Protein AF-A0A7S2ARF3-F1 (afdb_monomer)

Solvent-accessible surface area (backbone atoms only — not comparable to full-atom values): 9566 Å² total; per-residue (Å²): 133,92,70,77,62,69,81,72,39,94,38,48,45,61,52,98,84,65,83,49,78,48,47,46,40,65,57,80,68,73,54,64,61,61,50,49,52,31,39,74,70,68,76,41,86,89,80,94,73,52,81,69,50,78,55,91,39,29,43,32,30,67,84,72,51,69,48,68,81,47,87,76,85,85,85,86,80,84,87,75,92,58,70,67,57,37,60,75,63,68,49,83,48,70,47,84,53,12,48,65,57,37,82,89,41,70,49,90,72,82,74,87,36,37,51,67,88,65,74,86,65,100,60,65,65,65,62,51,47,56,50,51,53,52,51,50,49,39,67,79,40,57,71,57,62,80,75,112

Sequence (148 aa):
CGMGDPWKYWSVHSNSERTNVNIIQNSRFGIGDVTFLMVAWGLLEYCEATVKRCSRHTLHLSTGRKLQNVTVVLKALGLLGDYSVDRLHNMKEMVGPFCGGDWRRLIMIDATGMNAANFTTFSTGIGTTDFVITYKFLHDYPREMYKL

Secondary structure (DSSP, 8-state):
-----GGGSTTEEE-TTSS-EEEEESSS-THHHHHHHHHHTTSS------EEEEETTEEEETTS-EEES-------PPPPP-HHHHHHTT---EETTEETT-TTSB-----S-EEGGG---S-SHHHHHHHHHHHHHHHH-TTGGGG-

Organism: NCBI:txid327968

Radius of gyration: 21.54 Å; Cα contacts (8 Å, |Δi|>4): 125; chains: 1; bounding box: 43×46×61 Å

Structure (mmCIF, N/CA/C/O backbone):
data_AF-A0A7S2ARF3-F1
#
_entry.id   AF-A0A7S2ARF3-F1
#
loop_
_atom_site.group_PDB
_atom_site.id
_atom_site.type_symbol
_atom_site.label_atom_id
_atom_site.label_alt_id
_atom_site.label_comp_id
_atom_site.label_asym_id
_atom_site.label_entity_id
_atom_site.label_seq_id
_atom_site.pdbx_PDB_ins_code
_atom_site.Cartn_x
_atom_site.Cartn_y
_atom_site.Cartn_z
_atom_site.occupancy
_atom_site.B_iso_or_equiv
_atom_site.auth_seq_id
_atom_site.auth_comp_id
_atom_site.auth_asym_id
_atom_site.auth_atom_id
_atom_site.pdbx_PDB_model_num
ATOM 1 N N . CYS A 1 1 ? -9.106 12.024 19.543 1.00 55.56 1 CYS A N 1
ATOM 2 C CA . CYS A 1 1 ? -8.929 10.719 18.866 1.00 55.56 1 CYS A CA 1
ATOM 3 C C . CYS A 1 1 ? -7.485 10.175 18.901 1.00 55.56 1 CYS A C 1
ATOM 5 O O . CYS A 1 1 ? -7.180 9.296 18.113 1.00 55.56 1 CYS A O 1
ATOM 7 N N . GLY A 1 2 ? -6.580 10.626 19.786 1.00 63.31 2 GLY A N 1
ATOM 8 C CA . GLY A 1 2 ? -5.211 10.068 19.862 1.00 63.31 2 GLY A CA 1
ATOM 9 C C . GLY A 1 2 ? -4.305 10.329 18.644 1.00 63.31 2 GLY A C 1
ATOM 10 O O . GLY A 1 2 ? -3.119 10.046 18.711 1.00 63.31 2 GLY A O 1
ATOM 11 N N . MET A 1 3 ? -4.828 10.927 17.570 1.00 67.12 3 MET A N 1
ATOM 12 C CA . MET A 1 3 ? -4.105 11.234 16.328 1.00 67.12 3 M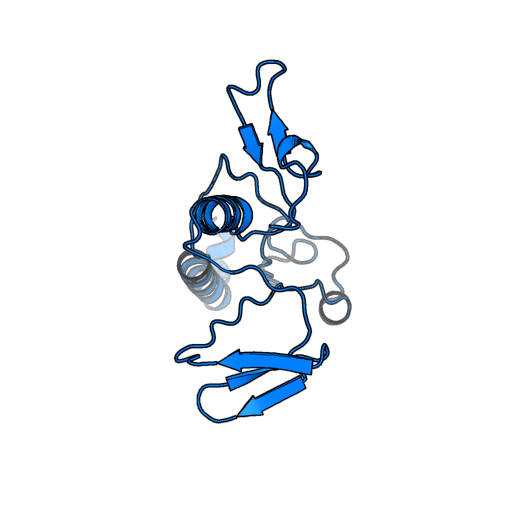ET A CA 1
ATOM 13 C C . MET A 1 3 ? -3.239 12.510 16.397 1.00 67.12 3 MET A C 1
ATOM 15 O O . MET A 1 3 ? -2.691 12.948 15.398 1.00 67.12 3 MET A O 1
ATOM 19 N N . GLY A 1 4 ? -3.085 13.133 17.567 1.00 72.44 4 GLY A N 1
ATOM 20 C CA . GLY A 1 4 ? -2.247 14.330 17.706 1.00 72.44 4 GLY A CA 1
ATOM 21 C C . GLY A 1 4 ? -2.678 15.508 16.818 1.00 72.44 4 GLY A C 1
ATOM 22 O O . GLY A 1 4 ? -3.854 15.667 16.496 1.00 72.44 4 GLY A O 1
ATOM 23 N N . ASP A 1 5 ? -1.713 16.367 16.484 1.00 77.25 5 ASP A N 1
ATOM 24 C CA . ASP A 1 5 ? -1.899 17.515 15.593 1.00 77.25 5 ASP A CA 1
ATOM 25 C C . ASP A 1 5 ? -1.637 17.082 14.137 1.00 77.25 5 ASP A C 1
ATOM 27 O O . ASP A 1 5 ? -0.499 16.706 13.834 1.00 77.25 5 ASP A O 1
ATOM 31 N N . PRO A 1 6 ? -2.631 17.147 13.227 1.00 73.75 6 PRO A N 1
ATOM 32 C CA . PRO A 1 6 ? -2.471 16.699 11.844 1.00 73.75 6 PRO A CA 1
ATOM 33 C C . PRO A 1 6 ? -1.359 17.437 11.092 1.00 73.75 6 PRO A C 1
ATOM 35 O O . PRO A 1 6 ? -0.728 16.864 10.210 1.00 73.75 6 PRO A O 1
ATOM 38 N N . TRP A 1 7 ? -1.062 18.682 11.472 1.00 79.31 7 TRP A N 1
ATOM 39 C CA . TRP A 1 7 ? -0.017 19.493 10.843 1.00 79.31 7 TRP A CA 1
ATOM 40 C C . TRP A 1 7 ? 1.401 19.059 11.213 1.00 79.31 7 TRP A C 1
ATOM 42 O O . TRP A 1 7 ? 2.364 19.542 10.624 1.00 79.31 7 TRP A O 1
ATOM 52 N N . 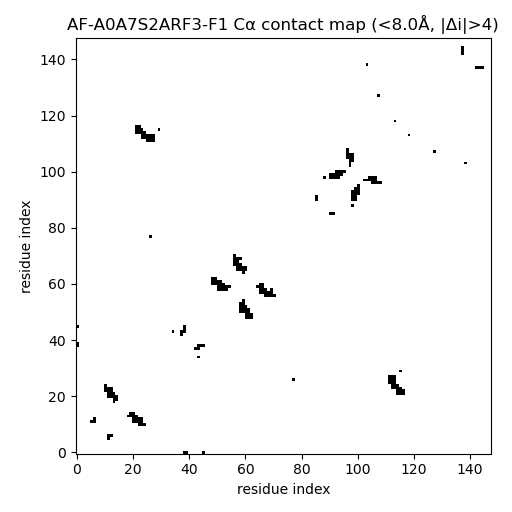LYS A 1 8 ? 1.540 18.185 12.214 1.00 80.69 8 LYS A N 1
ATOM 53 C CA . LYS A 1 8 ? 2.830 17.654 12.667 1.00 80.69 8 LYS A CA 1
ATOM 54 C C . LYS A 1 8 ? 3.144 16.282 12.083 1.00 80.69 8 LYS A C 1
ATOM 56 O O . LYS A 1 8 ? 4.200 15.730 12.386 1.00 80.69 8 LYS A O 1
ATOM 61 N N . TYR A 1 9 ? 2.249 15.713 11.279 1.00 77.19 9 TYR A N 1
ATOM 62 C CA . TYR A 1 9 ? 2.526 14.452 10.610 1.00 77.19 9 TYR A CA 1
ATOM 63 C C . TYR A 1 9 ? 3.587 14.628 9.524 1.00 77.19 9 TYR A C 1
ATOM 65 O O . TYR A 1 9 ? 3.536 15.566 8.737 1.00 77.19 9 TYR A O 1
ATOM 73 N N . TRP A 1 10 ? 4.535 13.688 9.470 1.00 78.19 10 TRP A N 1
ATOM 74 C CA . TRP A 1 10 ? 5.688 13.737 8.562 1.00 78.19 10 TRP A CA 1
ATOM 75 C C . TRP A 1 10 ? 5.304 13.812 7.079 1.00 78.19 10 TRP A C 1
ATOM 77 O O . TRP A 1 10 ? 6.080 14.321 6.278 1.00 78.19 10 TRP A O 1
ATOM 87 N N . SER A 1 11 ? 4.127 13.293 6.726 1.00 73.19 11 SER A N 1
ATOM 88 C CA . SER A 1 11 ? 3.600 13.255 5.364 1.00 73.19 11 SER A CA 1
ATOM 89 C C . SER A 1 11 ? 2.828 14.514 4.969 1.00 73.19 11 SER A C 1
ATOM 91 O O . SER A 1 11 ? 2.463 14.650 3.803 1.00 73.19 11 SER A O 1
ATOM 93 N N . VAL A 1 12 ? 2.536 15.414 5.914 1.00 78.06 12 VAL A N 1
ATOM 94 C CA . VAL A 1 12 ? 1.698 16.598 5.698 1.00 78.06 12 VAL A CA 1
ATOM 95 C C . VAL A 1 12 ? 2.585 17.806 5.422 1.00 78.06 12 VAL A C 1
ATOM 97 O O . VAL A 1 12 ? 3.294 18.299 6.296 1.00 78.06 12 VAL A O 1
ATOM 100 N N . HIS A 1 13 ? 2.504 18.321 4.200 1.00 84.31 13 HIS A N 1
ATOM 101 C CA . HIS A 1 13 ? 3.213 19.518 3.764 1.00 84.31 13 HIS A CA 1
ATOM 102 C C . HIS A 1 13 ? 2.197 20.610 3.441 1.00 84.31 13 HIS A C 1
ATOM 104 O O . HIS A 1 13 ? 1.240 20.377 2.708 1.00 84.31 13 HIS A O 1
ATOM 110 N N . SER A 1 14 ? 2.389 21.814 3.971 1.00 86.50 14 SER A N 1
ATOM 111 C CA . SER A 1 14 ? 1.472 22.933 3.736 1.00 86.50 14 SER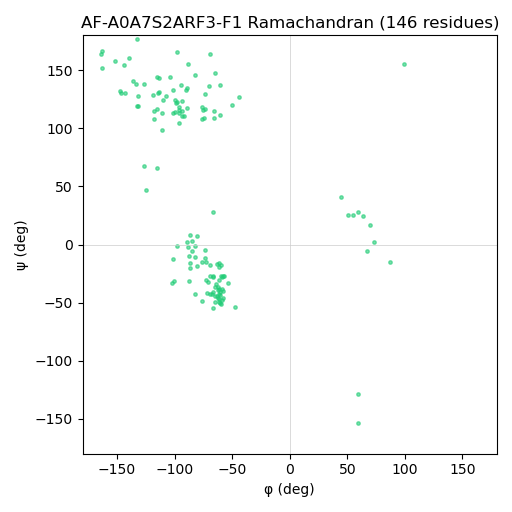 A CA 1
ATOM 112 C C . SER A 1 14 ? 2.222 24.239 3.539 1.00 86.50 14 SER A C 1
ATOM 114 O O . SER A 1 14 ? 3.394 24.357 3.901 1.00 86.50 14 SER A O 1
ATOM 116 N N . ASN A 1 15 ? 1.547 25.219 2.941 1.00 87.62 15 ASN A N 1
ATOM 117 C CA . ASN A 1 15 ? 2.035 26.593 2.951 1.00 87.62 15 ASN A CA 1
ATOM 118 C C . ASN A 1 15 ? 1.946 27.189 4.369 1.00 87.62 15 ASN A C 1
ATOM 120 O O . ASN A 1 15 ? 1.245 26.670 5.237 1.00 87.62 15 ASN A O 1
ATOM 124 N N . SER A 1 16 ? 2.644 28.301 4.608 1.00 87.25 16 SER A N 1
ATOM 125 C CA . SER A 1 16 ? 2.660 28.993 5.909 1.00 87.25 16 SER A CA 1
ATOM 126 C C . SER A 1 16 ? 1.260 29.327 6.435 1.00 87.25 16 SER A C 1
ATOM 128 O O . SER A 1 16 ? 1.029 29.298 7.641 1.00 87.25 16 SER A O 1
ATOM 130 N N . GLU A 1 17 ? 0.327 29.609 5.527 1.00 88.75 17 GLU A N 1
ATOM 131 C CA . GLU A 1 17 ? -1.063 29.967 5.825 1.00 88.75 17 GLU A CA 1
ATOM 132 C C . GLU A 1 17 ? -1.988 28.755 6.020 1.00 88.75 17 GLU A C 1
ATOM 134 O O . GLU A 1 17 ? -3.148 28.933 6.382 1.00 88.75 17 GLU A O 1
ATOM 139 N N . ARG A 1 18 ? -1.502 27.523 5.793 1.00 82.56 18 ARG A N 1
ATOM 140 C CA . ARG A 1 18 ? -2.273 26.267 5.892 1.00 82.56 18 ARG A CA 1
ATOM 141 C C . ARG A 1 18 ? -3.545 26.232 5.033 1.00 82.56 18 ARG A C 1
ATOM 143 O O . ARG A 1 18 ? -4.484 25.498 5.332 1.00 82.56 18 ARG A O 1
ATOM 150 N N . THR A 1 19 ? -3.570 27.004 3.952 1.00 83.38 19 THR A N 1
ATOM 151 C CA . THR A 1 19 ? -4.675 27.051 2.983 1.00 83.38 19 THR A CA 1
ATOM 152 C C . THR A 1 19 ? -4.537 25.994 1.891 1.00 83.38 19 THR A C 1
ATOM 154 O O . THR A 1 19 ? -5.532 25.620 1.280 1.00 83.38 19 THR A O 1
ATOM 157 N N . ASN A 1 20 ? -3.324 25.474 1.680 1.00 76.25 20 ASN A N 1
ATOM 158 C CA . ASN A 1 20 ? -3.043 24.374 0.762 1.00 76.25 20 ASN A CA 1
ATOM 159 C C . ASN A 1 20 ? -2.290 23.260 1.486 1.00 76.25 20 ASN A C 1
ATOM 161 O O . ASN A 1 20 ? -1.359 23.532 2.249 1.00 76.25 20 ASN A O 1
ATOM 165 N N . VAL A 1 21 ? -2.668 22.011 1.209 1.00 76.81 21 VAL A N 1
ATOM 166 C CA . VAL A 1 21 ? -2.069 20.822 1.822 1.00 76.81 21 VAL A CA 1
ATOM 167 C C . VAL A 1 21 ? -1.723 19.806 0.744 1.00 76.81 21 VAL A C 1
ATOM 169 O O . VAL A 1 21 ? -2.572 19.433 -0.057 1.00 76.81 21 VAL A O 1
ATOM 172 N N . ASN A 1 22 ? -0.475 19.348 0.755 1.00 76.44 22 ASN A N 1
ATOM 173 C CA . ASN A 1 22 ? 0.009 18.221 -0.024 1.00 76.44 22 ASN A CA 1
ATOM 174 C C . ASN A 1 22 ? 0.386 17.090 0.925 1.00 76.44 22 ASN A C 1
ATOM 176 O O . ASN A 1 22 ? 1.125 17.300 1.889 1.00 76.44 22 ASN A O 1
ATOM 180 N N . ILE A 1 23 ? -0.093 15.887 0.622 1.00 74.00 23 ILE A N 1
ATOM 181 C CA . ILE A 1 23 ? 0.200 14.695 1.412 1.00 74.00 23 ILE A CA 1
ATOM 182 C C . ILE A 1 23 ? 1.099 13.783 0.589 1.00 74.00 23 ILE A C 1
ATOM 184 O O . ILE A 1 23 ? 0.707 13.264 -0.460 1.00 74.00 23 ILE A O 1
ATOM 188 N N . ILE A 1 24 ? 2.333 13.635 1.062 1.00 74.62 24 ILE A N 1
ATOM 189 C CA . ILE A 1 24 ? 3.387 12.865 0.406 1.00 74.62 24 ILE A CA 1
ATOM 190 C C . ILE A 1 24 ? 3.717 11.694 1.320 1.00 74.62 24 ILE A C 1
ATOM 192 O O . ILE A 1 24 ? 4.167 11.881 2.447 1.00 74.62 24 ILE A O 1
ATOM 196 N N . GLN A 1 25 ? 3.473 10.471 0.854 1.00 66.75 25 GLN A N 1
ATOM 197 C CA . GLN A 1 25 ? 3.741 9.278 1.652 1.00 66.75 25 GLN A CA 1
ATOM 198 C C . GLN A 1 25 ? 4.236 8.112 0.804 1.00 66.75 25 GLN A C 1
ATOM 200 O O . GLN A 1 25 ? 3.920 7.990 -0.375 1.00 66.75 25 GLN A O 1
ATOM 205 N N . ASN A 1 26 ? 4.976 7.201 1.436 1.00 63.22 26 ASN A N 1
ATOM 206 C CA . ASN A 1 26 ? 5.490 6.000 0.780 1.00 63.22 26 ASN A CA 1
ATOM 207 C C . ASN A 1 26 ? 4.413 4.915 0.575 1.00 63.22 26 ASN A C 1
ATOM 209 O O . ASN A 1 26 ? 4.603 3.990 -0.212 1.00 63.22 26 ASN A O 1
ATOM 213 N N . SER A 1 27 ? 3.272 5.033 1.261 1.00 59.03 27 SER A N 1
ATOM 214 C CA . SER A 1 27 ? 2.134 4.124 1.117 1.00 59.03 27 SER A CA 1
ATOM 215 C C . SER A 1 27 ? 1.183 4.599 0.019 1.00 59.03 27 SER A C 1
ATOM 217 O O . SER A 1 27 ? 0.817 5.770 -0.038 1.00 59.03 27 SER A O 1
ATOM 219 N N . ARG A 1 28 ? 0.740 3.671 -0.835 1.00 56.06 28 ARG A N 1
ATOM 220 C CA . ARG A 1 28 ? -0.201 3.928 -1.939 1.00 56.06 28 ARG A CA 1
ATOM 221 C C . ARG A 1 28 ? -1.636 4.174 -1.506 1.00 56.06 28 ARG A C 1
ATOM 223 O O . ARG A 1 28 ? -2.454 4.626 -2.297 1.00 56.06 28 ARG A O 1
ATOM 230 N N . PHE A 1 29 ? -1.976 3.846 -0.269 1.00 54.59 29 PHE A N 1
ATOM 231 C CA . PHE A 1 29 ? -3.339 4.029 0.184 1.00 54.59 29 PHE A CA 1
ATOM 232 C C . PHE A 1 29 ? -3.466 5.408 0.830 1.00 54.59 29 PHE A C 1
ATOM 234 O O . PHE A 1 29 ? -2.969 5.648 1.930 1.00 54.59 29 PHE A O 1
ATOM 241 N N . GLY A 1 30 ? -4.190 6.306 0.158 1.00 53.38 30 GLY A N 1
ATOM 242 C CA . GLY A 1 30 ? -4.636 7.606 0.681 1.00 53.38 30 GLY A CA 1
ATOM 243 C C . GLY A 1 30 ? -5.659 7.484 1.818 1.00 53.38 30 GLY A C 1
ATOM 244 O O . GLY A 1 30 ? -6.495 8.360 1.994 1.00 53.38 30 GLY A O 1
ATOM 245 N N . ILE A 1 31 ? -5.620 6.380 2.578 1.00 57.16 31 ILE A N 1
ATOM 246 C CA . ILE A 1 31 ? -6.484 6.114 3.735 1.00 57.16 31 ILE A CA 1
ATOM 247 C C . ILE A 1 31 ? -6.347 7.232 4.763 1.00 57.16 31 ILE A C 1
ATOM 249 O O . ILE A 1 31 ? -7.316 7.477 5.471 1.00 57.16 31 ILE A O 1
ATOM 253 N N . GLY A 1 32 ? -5.197 7.918 4.814 1.00 59.62 32 GLY A N 1
ATOM 254 C CA . GLY A 1 32 ? -4.928 9.018 5.739 1.00 59.62 32 GLY A CA 1
ATOM 255 C C . GLY A 1 32 ? -6.061 10.041 5.796 1.00 59.62 32 GLY A C 1
ATOM 256 O O . GLY A 1 32 ? -6.610 10.265 6.870 1.00 59.62 32 GLY A O 1
ATOM 257 N N . ASP A 1 33 ? -6.481 10.574 4.651 1.00 61.81 33 ASP A N 1
ATOM 258 C CA . ASP A 1 33 ? -7.345 11.760 4.598 1.00 61.81 33 ASP A CA 1
ATOM 259 C C . ASP A 1 33 ? -8.791 11.413 4.956 1.00 61.81 33 ASP A C 1
ATOM 261 O O . ASP A 1 33 ? -9.402 12.035 5.825 1.00 61.81 33 ASP A O 1
ATOM 265 N N . VAL A 1 34 ? -9.326 10.359 4.333 1.00 68.06 34 VAL A N 1
ATOM 266 C CA . VAL A 1 34 ? -10.694 9.889 4.589 1.00 68.06 34 VAL A CA 1
ATOM 267 C C . VAL A 1 34 ? -10.816 9.334 6.006 1.00 68.06 34 VAL A C 1
ATOM 269 O O . VAL A 1 34 ? -11.782 9.639 6.697 1.00 68.06 34 VAL A O 1
ATOM 272 N N . THR A 1 35 ? -9.823 8.583 6.488 1.00 74.50 35 THR A N 1
ATOM 273 C CA . THR A 1 35 ? -9.815 8.075 7.871 1.00 74.50 35 THR A CA 1
ATOM 274 C C . THR A 1 35 ? -9.771 9.215 8.868 1.00 74.50 35 THR A C 1
ATOM 276 O O . THR A 1 35 ? -10.536 9.205 9.829 1.00 74.50 35 THR A O 1
ATOM 279 N N . PHE A 1 36 ? -8.920 10.216 8.632 1.00 7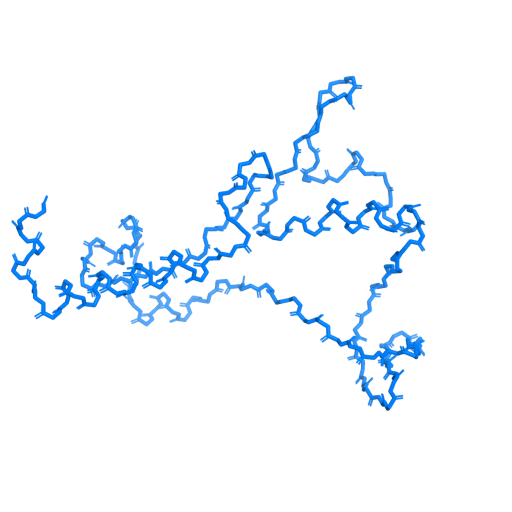0.81 36 PHE A N 1
ATOM 280 C CA . PHE A 1 36 ? -8.811 11.373 9.507 1.00 70.81 36 PHE A CA 1
ATOM 281 C C . PHE A 1 36 ? -10.135 12.143 9.583 1.00 70.81 36 PHE A C 1
ATOM 283 O O . PHE A 1 36 ? -10.638 12.389 10.681 1.00 70.81 36 PHE A O 1
ATOM 290 N N . LEU A 1 37 ? -10.747 12.451 8.434 1.00 72.50 37 LEU A N 1
ATOM 291 C CA . LEU A 1 37 ? -12.034 13.148 8.365 1.00 72.50 37 LEU A CA 1
ATOM 292 C C . LEU A 1 37 ? -13.166 12.345 9.017 1.00 72.50 37 LEU A C 1
ATOM 294 O O . LEU A 1 37 ? -13.930 12.882 9.819 1.00 72.50 37 LEU A O 1
ATOM 298 N N . MET A 1 38 ? -13.261 11.046 8.727 1.00 78.44 38 MET A N 1
ATOM 299 C CA . MET A 1 38 ? -14.297 10.192 9.308 1.00 78.44 38 MET A CA 1
ATOM 300 C C . MET A 1 38 ? -14.143 10.044 10.824 1.00 78.44 38 MET A C 1
ATOM 302 O O . MET A 1 38 ? -15.147 10.031 11.535 1.00 78.44 38 MET A O 1
ATOM 306 N N . VAL A 1 39 ? -12.912 9.975 11.339 1.00 81.81 39 VAL A N 1
ATOM 307 C CA . VAL A 1 39 ? -12.657 9.971 12.787 1.00 81.81 39 VAL A CA 1
ATOM 308 C C . VAL A 1 39 ? -13.026 11.320 13.406 1.00 81.81 39 VAL A C 1
ATOM 310 O O . VAL A 1 39 ? -13.653 11.344 14.465 1.00 81.81 39 VAL A O 1
ATOM 313 N N . ALA A 1 40 ? -12.687 12.438 12.756 1.00 77.56 40 ALA A N 1
ATOM 314 C CA . ALA A 1 40 ? -13.023 13.780 13.235 1.00 77.56 40 ALA A CA 1
ATOM 315 C C . ALA A 1 40 ? -14.542 14.018 13.310 1.00 77.56 40 ALA A C 1
ATOM 317 O O . ALA A 1 40 ? -15.016 14.644 14.256 1.00 77.56 40 ALA A O 1
ATOM 318 N N . TRP A 1 41 ? -15.311 13.470 12.365 1.00 84.88 41 TRP A N 1
ATOM 319 C CA . TRP A 1 41 ? -16.778 13.522 12.369 1.00 84.88 41 TRP A CA 1
ATOM 320 C C . TRP A 1 41 ? -17.456 12.421 13.198 1.00 84.88 41 TRP A C 1
ATOM 322 O O . TRP A 1 41 ? -18.681 12.344 13.217 1.00 84.88 41 TRP A O 1
ATOM 332 N N . GLY A 1 42 ? -16.696 11.563 13.888 1.00 84.81 42 GLY A N 1
ATOM 333 C CA . GLY A 1 42 ? -17.255 10.484 14.712 1.00 84.81 42 GLY A CA 1
ATOM 334 C C . GLY A 1 42 ? -17.922 9.355 13.915 1.00 84.81 42 GLY A C 1
ATOM 335 O O . GLY A 1 42 ? -18.671 8.566 14.483 1.00 84.81 42 GLY A O 1
ATOM 336 N N . LEU A 1 43 ? -17.650 9.267 12.610 1.00 86.25 43 LEU A N 1
ATOM 337 C CA . LEU A 1 43 ? -18.150 8.222 11.708 1.00 86.25 43 LEU A CA 1
ATOM 338 C C . LEU A 1 43 ? -17.256 6.975 11.697 1.00 86.25 43 LEU A C 1
ATOM 340 O O . LEU A 1 43 ? -17.674 5.921 11.220 1.00 86.25 43 LEU A O 1
ATOM 344 N N . LEU A 1 44 ? -16.025 7.092 12.197 1.00 87.50 44 LEU A N 1
ATOM 345 C CA . LEU A 1 44 ? -15.060 6.003 12.273 1.00 87.50 44 LEU A CA 1
ATOM 346 C C . LEU A 1 44 ? -14.403 5.957 13.650 1.00 87.50 44 LEU A C 1
ATOM 348 O O . LEU A 1 44 ? -13.996 6.976 14.206 1.00 87.50 44 LEU A O 1
ATOM 352 N N . GLU A 1 45 ? -14.251 4.745 14.174 1.00 88.00 45 GLU A N 1
ATOM 353 C CA . GLU A 1 45 ? -13.487 4.493 15.385 1.00 88.00 45 GLU A CA 1
ATOM 354 C C . GLU A 1 45 ? -12.069 4.026 15.027 1.00 88.00 45 GLU A C 1
ATOM 356 O O . GLU A 1 45 ? -11.895 3.017 14.342 1.00 88.00 45 GLU A O 1
ATOM 361 N N . TYR A 1 46 ? -11.049 4.745 15.501 1.00 86.00 46 TYR A N 1
ATOM 362 C CA . TYR A 1 46 ? -9.652 4.345 15.337 1.00 86.00 46 TYR A CA 1
ATOM 363 C C . TYR A 1 46 ? -9.174 3.543 16.550 1.00 86.00 46 TYR A C 1
ATOM 365 O O . TYR A 1 46 ? -9.218 4.027 17.682 1.00 86.00 46 TYR A O 1
ATOM 373 N N . CYS A 1 47 ? -8.691 2.325 16.308 1.00 86.19 47 CYS A N 1
ATOM 374 C CA . CYS A 1 47 ? -8.195 1.427 17.344 1.00 86.19 47 CYS A CA 1
ATOM 375 C C . CYS A 1 47 ? -6.848 0.825 16.933 1.00 86.19 47 CYS A C 1
ATOM 377 O O . CYS A 1 47 ? -6.770 0.070 15.965 1.00 86.19 47 CYS A O 1
ATOM 379 N N . GLU A 1 48 ? -5.805 1.090 17.716 1.00 89.00 48 GLU A N 1
ATOM 380 C CA . GLU A 1 48 ? -4.480 0.496 17.538 1.00 89.00 48 GLU A CA 1
ATOM 381 C C . GLU A 1 48 ? -4.325 -0.721 18.462 1.00 89.00 48 GLU A C 1
ATOM 383 O O . GLU A 1 48 ? -4.211 -0.590 19.681 1.00 89.00 48 GLU A O 1
ATOM 388 N N . ALA A 1 49 ? -4.398 -1.929 17.897 1.00 90.62 49 ALA A N 1
ATOM 389 C CA . ALA A 1 49 ? -4.224 -3.182 18.629 1.00 90.62 49 ALA A CA 1
ATOM 390 C C . ALA A 1 49 ? -3.955 -4.360 17.682 1.00 90.62 49 ALA A C 1
ATOM 392 O O . ALA A 1 49 ? -4.205 -4.290 16.481 1.00 90.62 49 ALA A O 1
ATOM 393 N N . THR A 1 50 ? -3.517 -5.492 18.238 1.00 92.62 50 THR A N 1
ATOM 394 C CA . THR A 1 50 ? -3.444 -6.767 17.508 1.00 92.62 50 THR A CA 1
ATOM 395 C C . THR A 1 50 ? -4.706 -7.586 17.758 1.00 92.62 50 THR A C 1
ATOM 397 O O . THR A 1 50 ? -5.164 -7.695 18.895 1.00 92.62 50 THR A O 1
ATOM 400 N N . VAL A 1 51 ? -5.269 -8.209 16.722 1.00 93.94 51 VAL A N 1
ATOM 401 C CA . VAL A 1 51 ? -6.373 -9.165 16.894 1.00 93.94 51 VAL A CA 1
ATOM 402 C C . VAL A 1 51 ? -5.815 -10.468 17.471 1.00 93.94 51 VAL A C 1
ATOM 404 O O . VAL A 1 51 ? -5.009 -11.137 16.836 1.00 93.94 51 VAL A O 1
ATOM 407 N N . LYS A 1 52 ? -6.252 -10.837 18.680 1.00 96.31 52 LYS A N 1
ATOM 408 C CA . LYS A 1 52 ? -5.842 -12.069 19.373 1.00 96.31 52 LYS A CA 1
ATOM 409 C C . LYS A 1 52 ? -6.633 -13.287 18.896 1.00 96.31 52 LYS A C 1
ATOM 411 O O . LYS A 1 52 ? -6.073 -14.367 18.757 1.00 96.31 52 LYS A O 1
ATOM 416 N N . ARG A 1 53 ? -7.949 -13.134 18.722 1.00 95.69 53 ARG A N 1
ATOM 417 C CA . ARG A 1 53 ? -8.860 -14.172 18.207 1.00 95.69 53 ARG A CA 1
ATOM 418 C C . ARG A 1 53 ? -10.185 -13.562 17.758 1.00 95.69 53 ARG A C 1
ATOM 420 O O . ARG A 1 53 ? -10.541 -12.463 18.185 1.00 95.69 53 ARG A O 1
ATOM 427 N N . CYS A 1 54 ? -10.952 -14.322 16.988 1.00 96.56 54 CYS A N 1
ATOM 428 C CA . CYS A 1 54 ? -12.282 -13.940 16.520 1.00 96.56 54 CYS A CA 1
ATOM 429 C C . CYS A 1 54 ? -13.346 -14.873 17.115 1.00 96.56 54 CYS A C 1
ATOM 431 O O . CYS A 1 54 ? -13.112 -16.069 17.270 1.00 96.56 54 CYS A O 1
ATOM 433 N N . SER A 1 55 ? -14.521 -14.337 17.436 1.00 96.81 55 SER A N 1
ATOM 434 C CA . SER A 1 55 ? -15.739 -15.115 17.692 1.00 96.81 55 SER A CA 1
ATOM 435 C C . SER A 1 55 ? -16.905 -14.502 16.917 1.00 96.81 55 SER A C 1
ATOM 437 O O . SER A 1 55 ? -16.740 -13.467 16.271 1.00 96.81 55 SER A O 1
ATOM 439 N N . ARG A 1 56 ? -18.094 -15.117 16.969 1.00 97.06 56 ARG A N 1
ATOM 440 C CA . ARG A 1 56 ? -19.275 -14.611 16.253 1.00 97.06 56 ARG A CA 1
ATOM 441 C C . ARG A 1 56 ? -19.496 -13.119 16.548 1.00 97.06 56 ARG A C 1
ATOM 443 O O . ARG A 1 56 ? -19.642 -12.734 17.706 1.00 97.06 56 ARG A O 1
ATOM 450 N N . HIS A 1 57 ? -19.465 -12.304 15.492 1.00 97.50 57 HIS A N 1
ATOM 451 C CA . HIS A 1 57 ? -19.590 -10.842 15.523 1.00 97.50 57 HIS A CA 1
ATOM 452 C C . HIS A 1 57 ? -18.664 -10.107 16.502 1.00 97.50 57 HIS A C 1
ATOM 454 O O . HIS A 1 57 ? -19.004 -9.022 16.970 1.00 97.50 57 HIS A O 1
ATOM 460 N N . THR A 1 58 ? -17.515 -10.686 16.866 1.00 97.56 58 THR A N 1
ATOM 461 C CA . THR A 1 58 ? -16.613 -10.072 17.845 1.00 97.56 58 THR A CA 1
ATOM 462 C C . THR A 1 58 ? -15.143 -10.296 17.505 1.00 97.56 58 THR A C 1
ATOM 464 O O . THR A 1 58 ? -14.702 -11.435 17.336 1.00 97.56 58 THR A O 1
ATOM 467 N N . LEU A 1 59 ? -14.357 -9.218 17.509 1.00 97.00 59 LEU A N 1
ATOM 468 C CA . LEU A 1 59 ? -12.894 -9.271 17.482 1.00 97.00 59 LEU A CA 1
ATOM 469 C C . LEU A 1 59 ? -12.352 -9.078 18.901 1.00 97.00 59 LEU A C 1
ATOM 471 O O . LEU A 1 59 ? -12.666 -8.087 19.560 1.00 97.00 59 LEU A O 1
ATOM 475 N N . HIS A 1 60 ? -11.544 -10.023 19.385 1.00 97.44 60 HIS A N 1
ATOM 476 C CA . HIS A 1 60 ? -10.880 -9.934 20.689 1.00 97.44 60 HIS A CA 1
ATOM 477 C C . HIS A 1 60 ? -9.471 -9.398 20.467 1.00 97.44 60 HIS A C 1
ATOM 479 O O . HIS A 1 60 ? -8.669 -10.039 19.787 1.00 97.44 60 HIS A O 1
ATOM 485 N N . LEU A 1 61 ? -9.166 -8.239 21.036 1.00 97.06 61 LEU A N 1
ATOM 486 C CA . LEU A 1 61 ? -7.885 -7.563 20.868 1.00 97.06 61 LEU A CA 1
ATOM 487 C C . LEU A 1 61 ? -6.872 -8.036 21.920 1.00 97.06 61 LEU A C 1
ATOM 489 O O . LEU A 1 61 ? -7.239 -8.489 23.007 1.00 97.06 61 LEU A O 1
ATOM 493 N N . SER A 1 62 ? -5.583 -7.926 21.607 1.00 96.81 62 SER A N 1
ATOM 494 C CA . SER A 1 62 ? -4.469 -8.258 22.507 1.00 96.81 62 SER A CA 1
ATOM 495 C C . SER A 1 62 ? -4.493 -7.435 23.795 1.00 96.81 62 SER A C 1
ATOM 497 O O . SER A 1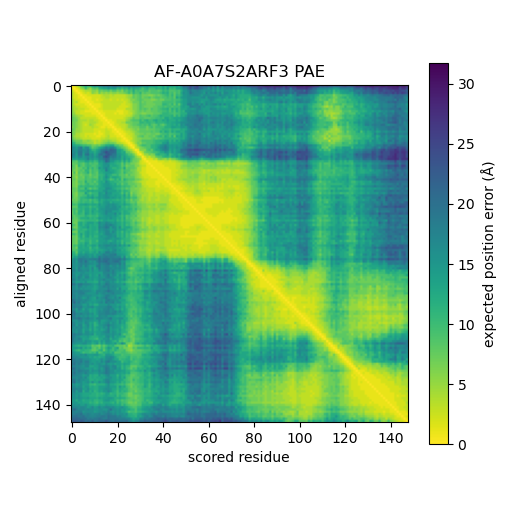 62 ? -4.065 -7.919 24.837 1.00 96.81 62 SER A O 1
ATOM 499 N N . THR A 1 63 ? -5.076 -6.238 23.737 1.00 95.31 63 THR A N 1
ATOM 500 C CA . THR A 1 63 ? -5.289 -5.326 24.867 1.00 95.31 63 THR A CA 1
ATOM 501 C C . THR A 1 63 ? -6.408 -5.773 25.818 1.00 95.31 63 THR A C 1
ATOM 503 O O . THR A 1 63 ? -6.652 -5.119 26.824 1.00 95.31 63 THR A O 1
ATOM 506 N N . GLY A 1 64 ? -7.131 -6.857 25.506 1.00 94.94 64 GLY A N 1
ATOM 507 C CA . GLY A 1 64 ? -8.297 -7.331 26.263 1.00 94.94 64 GLY A CA 1
ATOM 508 C C . GLY A 1 64 ? -9.624 -6.696 25.833 1.00 94.94 64 GLY A C 1
ATOM 509 O O . GLY A 1 64 ? -10.690 -7.241 26.131 1.00 94.94 64 GLY A O 1
ATOM 510 N N . ARG A 1 65 ? -9.577 -5.596 25.070 1.00 95.75 65 ARG A N 1
ATOM 511 C CA . ARG A 1 65 ? -10.756 -4.953 24.481 1.00 95.75 65 ARG A CA 1
ATOM 512 C C . ARG A 1 65 ? -11.438 -5.870 23.458 1.00 95.75 65 ARG A C 1
ATOM 514 O O . ARG A 1 65 ? -10.786 -6.647 22.761 1.00 95.75 65 ARG A O 1
ATOM 521 N N . LYS A 1 66 ? -12.763 -5.761 23.347 1.00 96.88 66 LYS A N 1
ATOM 522 C CA . LYS A 1 66 ? -13.577 -6.486 22.362 1.00 96.88 66 LYS A CA 1
ATOM 523 C C . LYS A 1 66 ? -14.291 -5.499 21.445 1.00 96.88 66 LYS A C 1
ATOM 525 O O . LYS A 1 66 ? -14.963 -4.602 21.942 1.00 96.88 66 LYS A O 1
ATOM 530 N N . LEU A 1 67 ? -14.169 -5.686 20.133 1.00 95.69 67 LEU A N 1
ATOM 531 C CA . LEU A 1 67 ? -14.978 -4.976 19.138 1.00 95.69 67 LEU A CA 1
ATOM 532 C C . LEU A 1 67 ? -16.185 -5.851 18.814 1.00 95.69 67 LEU A C 1
ATOM 534 O O . LEU A 1 67 ? -16.011 -6.934 18.258 1.00 95.69 67 LEU A O 1
ATOM 538 N N . GLN A 1 68 ? -17.376 -5.429 19.229 1.00 96.25 68 GLN A N 1
ATOM 539 C CA . GLN A 1 68 ? -18.627 -6.181 19.078 1.00 96.25 68 GLN A CA 1
ATOM 540 C C . GLN A 1 68 ? -19.414 -5.711 17.851 1.00 96.25 68 GLN A C 1
ATOM 542 O O . GLN A 1 68 ? -19.140 -4.648 17.303 1.00 96.25 68 GLN A O 1
ATOM 547 N N . ASN A 1 69 ? -20.406 -6.503 17.437 1.00 96.31 69 ASN A N 1
ATOM 548 C CA . ASN A 1 69 ? -21.277 -6.229 16.287 1.00 96.31 69 ASN A CA 1
ATOM 549 C C . ASN A 1 69 ? -20.523 -6.083 14.955 1.00 96.31 69 ASN A C 1
ATOM 551 O O . ASN A 1 69 ? -20.985 -5.414 14.035 1.00 96.31 69 ASN A O 1
ATOM 555 N N . VAL A 1 70 ? -19.369 -6.742 14.829 1.00 94.69 70 VAL A N 1
ATOM 556 C CA . VAL A 1 70 ? -18.589 -6.735 13.588 1.00 94.69 70 VAL A CA 1
ATOM 557 C C . VAL A 1 70 ? -19.256 -7.669 12.576 1.00 94.69 70 VAL A C 1
ATOM 559 O O . VAL A 1 70 ? -19.389 -8.873 12.816 1.00 94.69 70 VAL A O 1
ATOM 562 N N . THR A 1 71 ? -19.697 -7.125 11.445 1.00 96.12 71 THR A N 1
ATOM 563 C CA . THR A 1 71 ? -20.348 -7.883 10.360 1.00 96.12 71 THR A CA 1
ATOM 564 C C . THR A 1 71 ? -19.398 -8.188 9.208 1.00 96.12 71 THR A C 1
ATOM 566 O O . THR A 1 71 ? -19.520 -9.236 8.582 1.00 96.12 71 THR A O 1
ATOM 569 N N . VAL A 1 72 ? -18.429 -7.305 8.959 1.00 90.56 72 VAL A N 1
ATOM 570 C CA . VAL A 1 72 ? -17.456 -7.408 7.868 1.00 90.56 72 VAL A CA 1
ATOM 571 C C . VAL A 1 72 ? -16.069 -7.057 8.398 1.00 90.56 72 VAL A C 1
ATOM 573 O O . VAL A 1 72 ? -15.916 -6.135 9.197 1.00 90.56 72 VAL A O 1
ATOM 576 N N . VAL A 1 73 ? -15.053 -7.789 7.938 1.00 86.62 73 VAL A N 1
ATOM 577 C CA . VAL A 1 73 ? -13.640 -7.470 8.174 1.00 86.62 73 VAL A CA 1
ATOM 578 C C . VAL A 1 73 ? -12.983 -7.223 6.823 1.00 86.62 73 VAL A C 1
ATOM 580 O O . VAL A 1 73 ? -12.875 -8.138 6.009 1.00 86.62 73 VAL A O 1
ATOM 583 N N . LEU A 1 74 ? -12.542 -5.988 6.592 1.00 79.88 74 LEU A N 1
ATOM 584 C CA . LEU A 1 74 ? -11.758 -5.614 5.418 1.00 79.88 74 LEU A CA 1
ATOM 585 C C . LEU A 1 74 ? -10.283 -5.579 5.811 1.00 79.88 74 LEU A C 1
ATOM 587 O O . LEU A 1 74 ? -9.895 -4.863 6.733 1.00 79.88 74 LEU A O 1
ATOM 591 N N . LYS A 1 75 ? -9.458 -6.376 5.131 1.00 74.31 75 LYS A N 1
ATOM 592 C CA . LYS A 1 75 ? -8.020 -6.457 5.394 1.00 74.31 75 LYS A CA 1
ATOM 593 C C . LYS A 1 75 ? -7.265 -5.653 4.338 1.00 74.31 75 LYS A C 1
ATOM 595 O O . LYS A 1 75 ? -7.238 -6.051 3.180 1.00 74.31 75 LYS A O 1
ATOM 600 N N . ALA A 1 76 ? -6.626 -4.561 4.747 1.00 70.25 76 ALA A N 1
ATOM 601 C CA . ALA A 1 76 ? -5.673 -3.835 3.914 1.00 70.25 76 ALA A CA 1
ATOM 602 C C . ALA A 1 76 ? -4.260 -4.354 4.216 1.00 70.25 76 ALA A C 1
ATOM 604 O O . ALA A 1 76 ? -3.779 -4.235 5.342 1.00 70.25 76 ALA A O 1
ATOM 605 N N . LEU A 1 77 ? -3.617 -4.984 3.235 1.00 60.84 77 LEU A N 1
ATOM 606 C CA . LEU A 1 77 ? -2.242 -5.465 3.346 1.00 60.84 77 LEU A CA 1
ATOM 607 C C . LEU A 1 77 ? -1.308 -4.489 2.632 1.00 60.84 77 LEU A C 1
ATOM 609 O O . LEU A 1 77 ? -1.573 -4.102 1.497 1.00 60.84 77 LEU A O 1
ATOM 613 N N . GLY A 1 78 ? -0.212 -4.120 3.292 1.00 57.97 78 GLY A N 1
ATOM 614 C CA . GLY A 1 78 ? 0.942 -3.536 2.616 1.00 57.97 78 GLY A CA 1
ATOM 615 C C . GLY A 1 78 ? 1.814 -4.644 2.030 1.00 57.97 78 GLY A C 1
ATOM 616 O O . GLY A 1 78 ? 1.923 -5.722 2.617 1.00 57.97 78 GLY A O 1
ATOM 617 N N . LEU A 1 79 ? 2.433 -4.381 0.883 1.00 62.53 79 LEU A N 1
ATOM 618 C CA . LEU A 1 79 ? 3.489 -5.228 0.337 1.00 62.53 79 LEU A CA 1
ATOM 619 C C . LEU A 1 79 ? 4.829 -4.725 0.882 1.00 62.53 79 LEU A C 1
ATOM 621 O O . LEU A 1 79 ? 5.086 -3.521 0.875 1.00 62.53 79 LEU A O 1
ATOM 625 N N . LEU A 1 80 ? 5.668 -5.637 1.369 1.00 63.34 80 LEU A N 1
ATOM 626 C CA . LEU A 1 80 ? 7.063 -5.350 1.695 1.00 63.34 80 LEU A CA 1
ATOM 627 C C . LEU A 1 80 ? 7.939 -5.937 0.589 1.00 63.34 80 LEU A C 1
ATOM 629 O O . LEU A 1 80 ? 7.623 -7.000 0.057 1.00 63.34 80 LEU A O 1
ATOM 633 N N . GLY A 1 81 ? 9.030 -5.247 0.253 1.00 66.25 81 GLY A N 1
ATOM 634 C CA . GLY A 1 81 ? 10.038 -5.803 -0.646 1.00 66.25 81 GLY A CA 1
ATOM 635 C C . GLY A 1 81 ? 10.635 -7.080 -0.053 1.00 66.25 81 GLY A C 1
ATOM 636 O O . GLY A 1 81 ? 10.929 -7.129 1.143 1.00 66.25 81 GLY A O 1
ATOM 637 N N . ASP A 1 82 ? 10.809 -8.102 -0.888 1.00 75.00 82 ASP A N 1
ATOM 638 C CA . ASP A 1 82 ? 11.423 -9.371 -0.508 1.00 75.00 82 ASP A CA 1
ATOM 639 C C . ASP A 1 82 ? 12.698 -9.609 -1.324 1.00 75.00 82 ASP A C 1
ATOM 641 O O . ASP A 1 82 ? 12.651 -9.958 -2.504 1.00 75.00 82 ASP A O 1
ATOM 645 N N . TYR A 1 83 ? 13.848 -9.480 -0.661 1.00 80.44 83 TYR A N 1
ATOM 646 C CA . TYR A 1 83 ? 15.168 -9.705 -1.257 1.00 80.44 83 TYR A CA 1
ATOM 647 C C . TYR A 1 83 ? 15.381 -11.142 -1.760 1.00 80.44 83 TYR A C 1
ATOM 649 O O . TYR A 1 83 ? 16.322 -11.405 -2.514 1.00 80.44 83 TYR A O 1
ATOM 657 N N . SER A 1 84 ? 14.542 -12.100 -1.350 1.00 82.88 84 SER A N 1
ATOM 658 C CA . SER A 1 84 ? 14.573 -13.453 -1.902 1.00 82.88 84 SER A CA 1
ATOM 659 C C . SER A 1 84 ? 14.206 -13.460 -3.392 1.00 82.88 84 SER A C 1
ATOM 661 O O . SER A 1 84 ? 14.809 -14.209 -4.165 1.00 82.88 84 SER A O 1
ATOM 663 N N . VAL A 1 85 ? 13.304 -12.567 -3.814 1.00 78.88 85 VAL A N 1
ATOM 664 C CA . VAL A 1 85 ? 12.891 -12.397 -5.213 1.00 78.88 85 VAL A CA 1
ATOM 665 C C . VAL A 1 85 ? 14.033 -11.810 -6.033 1.00 78.88 85 VAL A C 1
ATOM 667 O O . VAL A 1 85 ? 14.320 -12.316 -7.120 1.00 78.88 85 VAL A O 1
ATOM 670 N N . ASP A 1 86 ? 14.741 -10.819 -5.490 1.00 80.38 86 ASP A N 1
ATOM 671 C CA . ASP A 1 86 ? 15.910 -10.215 -6.139 1.00 80.38 86 ASP A CA 1
ATOM 672 C C . ASP A 1 86 ? 17.004 -11.257 -6.375 1.00 80.38 86 ASP A C 1
ATOM 674 O O . ASP A 1 86 ? 17.572 -11.348 -7.466 1.00 80.38 86 ASP A O 1
ATOM 678 N N . ARG A 1 87 ? 17.252 -12.108 -5.371 1.00 84.62 87 ARG A N 1
ATOM 679 C CA . ARG A 1 87 ? 18.215 -13.209 -5.465 1.00 84.62 87 ARG A CA 1
ATOM 680 C C . ARG A 1 87 ? 17.789 -14.254 -6.492 1.00 84.62 87 ARG A C 1
ATOM 682 O O . ARG A 1 87 ? 18.620 -14.670 -7.292 1.00 84.62 87 ARG A O 1
ATOM 689 N N . LEU A 1 88 ? 16.515 -14.653 -6.503 1.00 84.38 88 LEU A N 1
ATOM 690 C CA . LEU A 1 88 ? 15.979 -15.600 -7.487 1.00 84.38 88 LEU A CA 1
ATOM 691 C C . LEU A 1 88 ? 16.175 -15.085 -8.919 1.00 84.38 88 LEU A C 1
ATOM 693 O O . LEU A 1 88 ? 16.533 -15.845 -9.817 1.00 84.38 88 LEU A O 1
ATOM 697 N N . HIS A 1 89 ? 15.984 -13.782 -9.125 1.00 80.00 89 HIS A N 1
ATOM 698 C CA . HIS A 1 89 ? 16.135 -13.150 -10.428 1.00 80.00 89 HIS A CA 1
ATOM 699 C C . HIS A 1 89 ? 17.567 -12.664 -10.705 1.00 80.00 89 HIS A C 1
ATOM 701 O O . HIS A 1 89 ? 17.815 -12.125 -11.784 1.00 80.00 89 HIS A O 1
ATOM 707 N N . ASN A 1 90 ? 18.542 -12.865 -9.814 1.00 85.81 90 ASN A N 1
ATOM 708 C CA . ASN A 1 90 ? 19.872 -12.252 -9.944 1.00 85.81 90 ASN A CA 1
ATOM 709 C C . ASN A 1 90 ? 19.778 -10.762 -10.340 1.00 85.81 90 ASN A C 1
ATOM 711 O O . ASN A 1 90 ? 20.501 -10.289 -11.222 1.00 85.81 90 ASN A O 1
ATOM 715 N N . MET A 1 91 ? 18.817 -10.051 -9.748 1.00 84.06 91 MET A N 1
ATOM 716 C CA . MET A 1 91 ? 18.506 -8.671 -10.089 1.00 84.06 91 MET A CA 1
ATOM 717 C C . MET A 1 91 ? 19.581 -7.762 -9.497 1.00 84.06 91 MET A C 1
ATOM 719 O O . MET A 1 91 ? 19.749 -7.707 -8.282 1.00 84.06 91 MET A O 1
ATOM 723 N N . LYS A 1 92 ? 20.346 -7.086 -10.359 1.00 84.38 92 LYS A N 1
ATOM 724 C CA . LYS A 1 92 ? 21.384 -6.119 -9.950 1.00 84.38 92 LYS A CA 1
ATOM 725 C C . LYS A 1 92 ? 20.929 -4.674 -10.111 1.00 84.38 92 LYS A C 1
ATOM 727 O O . LYS A 1 92 ? 21.322 -3.816 -9.331 1.00 84.38 92 LYS A O 1
ATOM 732 N N . GLU A 1 93 ? 20.109 -4.428 -11.125 1.00 85.81 93 GLU A N 1
ATOM 733 C CA . GLU A 1 93 ? 19.540 -3.129 -11.455 1.00 85.81 93 GLU A CA 1
ATOM 734 C C . GLU A 1 93 ? 18.191 -3.319 -12.157 1.00 85.81 93 GLU A C 1
ATOM 736 O O . GLU A 1 93 ? 17.920 -4.379 -12.734 1.00 85.81 93 GLU A O 1
ATOM 741 N N . MET A 1 94 ? 17.360 -2.282 -12.117 1.00 82.69 94 MET A N 1
ATOM 742 C CA . MET A 1 94 ? 16.111 -2.196 -12.869 1.00 82.69 94 MET A CA 1
ATOM 743 C C . MET A 1 94 ? 16.271 -1.146 -13.965 1.00 82.69 94 MET A C 1
ATOM 745 O O . MET A 1 94 ? 16.584 0.007 -13.674 1.00 82.69 94 MET A O 1
ATOM 749 N N . VAL A 1 95 ? 16.026 -1.532 -15.218 1.00 85.62 95 VAL A N 1
ATOM 750 C CA . VAL A 1 95 ? 15.951 -0.604 -16.355 1.00 85.62 95 VAL A CA 1
ATOM 751 C C . VAL A 1 95 ? 14.495 -0.561 -16.802 1.00 85.62 95 VAL A C 1
ATOM 753 O O . VAL A 1 95 ? 14.007 -1.472 -17.470 1.00 85.62 95 VAL A O 1
ATOM 756 N N . GLY A 1 96 ? 13.764 0.467 -16.365 1.00 83.25 96 GLY A N 1
ATOM 757 C CA . GLY A 1 96 ? 12.306 0.485 -16.498 1.00 83.25 96 GLY A CA 1
ATOM 758 C C . GLY A 1 96 ? 11.680 -0.710 -15.758 1.00 83.25 96 GLY A C 1
ATOM 759 O O . GLY A 1 96 ? 12.014 -0.918 -14.592 1.00 83.25 96 GLY A O 1
ATOM 760 N N . PRO A 1 97 ? 10.805 -1.511 -16.398 1.00 80.06 97 PRO A N 1
ATOM 761 C CA . PRO A 1 97 ? 10.234 -2.718 -15.796 1.00 80.06 97 PRO A CA 1
ATOM 762 C C . PRO A 1 97 ? 11.101 -3.981 -15.979 1.00 80.06 97 PRO A C 1
ATOM 764 O O . PRO A 1 97 ? 10.637 -5.089 -15.706 1.00 80.06 97 PRO A O 1
ATOM 767 N N . PHE A 1 98 ? 12.331 -3.859 -16.487 1.00 85.81 98 PHE A N 1
ATOM 768 C CA . PHE A 1 98 ? 13.153 -5.009 -16.861 1.00 85.81 98 PHE A CA 1
ATOM 769 C C . PHE A 1 98 ? 14.303 -5.240 -15.888 1.00 85.81 98 PHE A C 1
ATOM 771 O O . PHE A 1 98 ? 15.126 -4.352 -15.638 1.00 85.81 98 PHE A O 1
ATOM 778 N N . CYS A 1 99 ? 14.404 -6.475 -15.399 1.00 86.25 99 CYS A N 1
ATOM 779 C CA . CYS A 1 99 ? 15.508 -6.921 -14.560 1.00 86.25 99 CYS A CA 1
ATOM 780 C C . CYS A 1 99 ? 16.816 -6.922 -15.370 1.00 86.25 99 CYS A C 1
ATOM 782 O O . CYS A 1 99 ? 17.013 -7.770 -16.2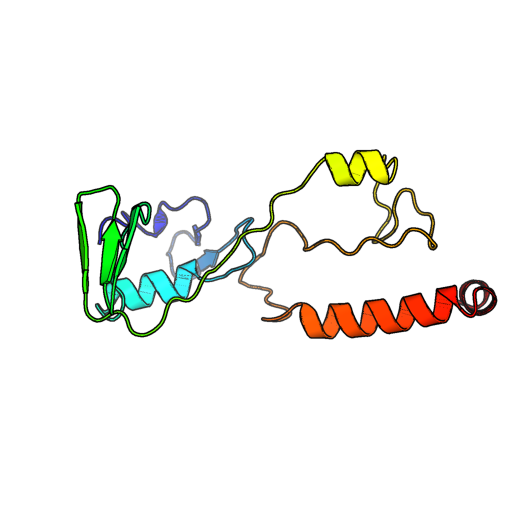44 1.00 86.25 99 CYS A O 1
ATOM 784 N N . GLY A 1 100 ? 17.724 -5.989 -15.070 1.00 85.94 100 GLY A N 1
ATOM 785 C CA . GLY A 1 100 ? 18.991 -5.819 -15.791 1.00 85.94 100 GLY A CA 1
ATOM 786 C C . GLY A 1 100 ? 18.825 -5.432 -17.265 1.00 85.94 100 GLY A C 1
ATOM 787 O O . GLY A 1 100 ? 19.680 -5.776 -18.075 1.00 85.94 100 GLY A O 1
ATOM 788 N N . GLY A 1 101 ? 17.702 -4.805 -17.639 1.00 85.31 101 GLY A N 1
ATOM 789 C CA . GLY A 1 101 ? 17.421 -4.402 -19.024 1.00 85.31 101 GLY A CA 1
ATOM 790 C C . GLY A 1 101 ? 17.058 -5.536 -19.985 1.00 85.31 101 GLY A C 1
ATOM 791 O O . GLY A 1 101 ? 16.814 -5.279 -21.162 1.00 85.31 101 GLY A O 1
ATOM 792 N N . ASP A 1 102 ? 16.978 -6.782 -19.512 1.00 86.88 102 ASP A N 1
ATOM 793 C CA . ASP A 1 102 ? 16.522 -7.897 -20.336 1.00 86.88 102 ASP A CA 1
ATOM 794 C C . ASP A 1 102 ? 15.000 -7.843 -20.493 1.00 86.88 102 ASP A C 1
ATOM 796 O O . ASP A 1 102 ? 14.254 -8.144 -19.558 1.00 86.88 102 ASP A O 1
ATOM 800 N N . TRP A 1 103 ? 14.536 -7.495 -21.695 1.00 82.69 103 TRP A N 1
ATOM 801 C CA . TRP A 1 103 ? 13.110 -7.359 -21.998 1.00 82.69 103 TRP A CA 1
ATOM 802 C C . TRP A 1 103 ? 12.303 -8.648 -21.790 1.00 82.69 103 TRP A C 1
ATOM 804 O O . TRP A 1 103 ? 11.084 -8.601 -21.645 1.00 82.69 103 TRP A O 1
ATOM 814 N N . ARG A 1 104 ? 12.978 -9.803 -21.725 1.00 81.69 104 ARG A N 1
ATOM 815 C CA . ARG A 1 104 ? 12.367 -11.111 -21.447 1.00 81.69 104 ARG A CA 1
ATOM 816 C C . ARG A 1 104 ? 12.148 -11.350 -19.952 1.00 81.69 104 ARG A C 1
ATOM 818 O O . ARG A 1 104 ? 11.543 -12.345 -19.566 1.00 81.69 104 ARG A O 1
ATOM 825 N N . ARG A 1 105 ? 12.707 -10.496 -19.094 1.00 83.50 105 ARG A N 1
ATOM 826 C CA . ARG A 1 105 ? 12.705 -10.630 -17.632 1.00 83.50 105 ARG A CA 1
ATOM 827 C C . ARG A 1 105 ? 11.905 -9.487 -17.031 1.00 83.50 105 ARG A C 1
ATOM 829 O O . ARG A 1 105 ? 12.437 -8.593 -16.371 1.00 83.50 105 ARG A O 1
ATOM 836 N N . LEU A 1 106 ? 10.616 -9.530 -17.330 1.00 81.00 106 LEU A N 1
ATOM 837 C CA . LEU A 1 106 ? 9.650 -8.527 -16.930 1.00 81.00 106 LEU A CA 1
ATOM 838 C C . LEU A 1 106 ? 9.331 -8.633 -15.442 1.00 81.00 106 LEU A C 1
ATOM 840 O O . LEU A 1 106 ? 8.968 -9.704 -14.956 1.00 81.00 106 LEU A O 1
ATOM 844 N N . ILE A 1 107 ? 9.412 -7.511 -14.736 1.00 79.75 107 ILE A N 1
ATOM 845 C CA . ILE A 1 107 ? 8.985 -7.401 -13.346 1.00 79.75 107 ILE A CA 1
ATOM 846 C C . ILE A 1 107 ? 8.121 -6.156 -13.219 1.00 79.75 107 ILE A C 1
ATOM 848 O O . ILE A 1 107 ? 8.562 -5.036 -13.467 1.00 79.75 107 ILE A O 1
ATOM 852 N N . MET A 1 108 ? 6.871 -6.361 -12.812 1.00 75.56 108 MET A N 1
ATOM 853 C CA . MET A 1 108 ? 5.982 -5.272 -12.443 1.00 75.56 108 MET A CA 1
ATOM 854 C C . MET A 1 108 ? 5.957 -5.162 -10.927 1.00 75.56 108 MET A C 1
ATOM 856 O O . MET A 1 108 ? 5.486 -6.064 -10.236 1.00 75.56 108 MET A O 1
ATOM 860 N N . ILE A 1 109 ? 6.478 -4.050 -10.423 1.00 70.12 109 ILE A N 1
ATOM 861 C CA . ILE A 1 109 ? 6.432 -3.699 -9.011 1.00 70.12 109 ILE A CA 1
ATOM 862 C C . ILE A 1 109 ? 5.559 -2.467 -8.826 1.00 70.12 109 ILE A C 1
ATOM 864 O O . ILE A 1 109 ? 5.557 -1.529 -9.627 1.00 70.12 109 ILE A O 1
ATOM 868 N N . ASP A 1 110 ? 4.824 -2.471 -7.728 1.00 68.19 110 ASP A N 1
ATOM 869 C CA . ASP A 1 110 ? 4.127 -1.297 -7.261 1.00 68.19 110 ASP A CA 1
ATOM 870 C C . ASP A 1 110 ? 5.141 -0.218 -6.849 1.00 68.19 110 ASP A C 1
ATOM 872 O O . ASP A 1 110 ? 5.891 -0.396 -5.894 1.00 68.19 110 ASP A O 1
ATOM 876 N N . ALA A 1 111 ? 5.162 0.908 -7.573 1.00 63.00 111 ALA A N 1
ATOM 877 C CA . ALA A 1 111 ? 5.958 2.085 -7.233 1.00 63.00 111 ALA A CA 1
ATOM 878 C C . ALA A 1 111 ? 5.865 2.412 -5.734 1.00 63.00 111 ALA A C 1
ATOM 880 O O . ALA A 1 111 ? 4.764 2.551 -5.184 1.00 63.00 111 ALA A O 1
ATOM 881 N N . THR A 1 112 ? 7.034 2.528 -5.100 1.00 59.22 112 THR A N 1
ATOM 882 C CA . THR A 1 112 ? 7.174 2.906 -3.697 1.00 59.22 112 THR A CA 1
ATOM 883 C C . THR A 1 112 ? 6.899 4.395 -3.564 1.00 59.22 112 THR A C 1
ATOM 885 O O . THR A 1 112 ? 7.697 5.227 -3.993 1.00 59.22 112 THR A O 1
ATOM 888 N N . GLY A 1 113 ? 5.764 4.720 -2.964 1.00 57.12 113 GLY A N 1
ATOM 889 C CA . GLY A 1 113 ? 5.349 6.087 -2.710 1.00 57.12 113 GLY A CA 1
ATOM 890 C C . GLY A 1 113 ? 4.359 6.674 -3.690 1.00 57.12 113 GLY A C 1
ATOM 891 O O . GLY A 1 113 ? 4.175 6.231 -4.821 1.00 57.12 113 GLY A O 1
ATOM 892 N N . MET A 1 114 ? 3.645 7.653 -3.156 1.00 62.84 114 MET A N 1
ATOM 893 C CA . MET A 1 114 ? 2.510 8.296 -3.771 1.00 62.84 114 MET A CA 1
ATOM 894 C C . MET A 1 114 ? 2.478 9.757 -3.336 1.00 62.84 114 MET A C 1
ATOM 896 O O . MET A 1 114 ? 2.564 10.085 -2.151 1.00 62.84 114 MET A O 1
ATOM 900 N N . ASN A 1 115 ? 2.309 10.631 -4.320 1.00 64.75 115 ASN A N 1
ATOM 901 C CA . ASN A 1 115 ? 1.888 12.000 -4.089 1.00 64.75 115 ASN A CA 1
ATOM 902 C C . ASN A 1 115 ? 0.371 12.052 -4.293 1.00 64.75 115 ASN A C 1
ATOM 904 O O . ASN A 1 115 ? -0.100 11.801 -5.402 1.00 64.75 115 ASN A O 1
ATOM 908 N N . ALA A 1 116 ? -0.380 12.361 -3.234 1.00 61.59 116 ALA A N 1
ATOM 909 C CA . ALA A 1 116 ? -1.841 12.400 -3.279 1.00 61.59 116 ALA A CA 1
ATOM 910 C C . ALA A 1 116 ? -2.389 13.446 -4.271 1.00 61.59 116 ALA A C 1
ATOM 912 O O . ALA A 1 116 ? -3.521 13.326 -4.726 1.00 61.59 116 ALA A O 1
ATOM 913 N N . ALA A 1 117 ? -1.588 14.439 -4.671 1.00 61.44 117 ALA A N 1
ATOM 914 C CA . ALA A 1 117 ? -1.980 15.390 -5.711 1.00 61.44 117 ALA A CA 1
ATOM 915 C C . ALA A 1 117 ? -2.056 14.756 -7.117 1.00 61.44 117 ALA A C 1
ATOM 917 O O . ALA A 1 117 ? -2.692 15.316 -8.003 1.00 61.44 117 ALA A O 1
ATOM 918 N N . ASN A 1 118 ? -1.435 13.587 -7.325 1.00 61.81 118 ASN A N 1
ATOM 919 C CA . ASN A 1 118 ? -1.281 12.942 -8.632 1.00 61.81 118 ASN A CA 1
ATOM 920 C C . ASN A 1 118 ? -1.827 11.504 -8.636 1.00 61.81 118 ASN A C 1
ATOM 922 O O . ASN A 1 118 ? -1.164 10.583 -9.123 1.00 61.81 118 ASN A O 1
ATOM 926 N N . PHE A 1 119 ? -3.029 11.280 -8.094 1.00 58.84 119 PHE A N 1
ATOM 927 C CA . PHE A 1 119 ? -3.692 9.980 -8.233 1.00 58.84 119 PHE A CA 1
ATOM 928 C C . PHE A 1 119 ? -3.937 9.662 -9.711 1.00 58.84 119 PHE A C 1
ATOM 930 O O . PHE A 1 119 ? -4.765 10.290 -10.364 1.00 58.84 119 PHE A O 1
ATOM 937 N N . THR A 1 120 ? -3.231 8.661 -10.237 1.00 57.62 120 THR A N 1
ATOM 938 C CA . THR A 1 120 ? -3.442 8.184 -11.612 1.00 57.62 120 THR A CA 1
ATOM 939 C C . THR A 1 120 ? -4.540 7.119 -11.681 1.00 57.62 120 THR A C 1
ATOM 941 O O . THR A 1 120 ? -5.246 7.022 -12.677 1.00 57.62 120 THR A O 1
ATOM 944 N N . THR A 1 121 ? -4.704 6.309 -10.629 1.00 59.09 121 THR A N 1
ATOM 945 C CA . THR A 1 121 ? -5.738 5.266 -10.537 1.00 59.09 121 THR A CA 1
ATOM 946 C C . THR A 1 121 ? -5.933 4.806 -9.086 1.00 59.09 121 THR A C 1
ATOM 948 O O . THR A 1 121 ? -4.992 4.826 -8.294 1.00 59.09 121 THR A O 1
ATOM 951 N N . PHE A 1 122 ? -7.142 4.348 -8.745 1.00 57.81 122 PHE A N 1
ATOM 952 C CA . PHE A 1 122 ? -7.454 3.678 -7.470 1.00 57.81 122 PHE A CA 1
ATOM 953 C C . PHE A 1 122 ? -7.225 2.159 -7.515 1.00 57.81 122 PHE A C 1
ATOM 955 O O . PHE A 1 122 ? -7.427 1.465 -6.521 1.00 57.81 122 PHE A O 1
ATOM 962 N N . SER A 1 123 ? -6.829 1.627 -8.672 1.00 62.59 123 SER A N 1
ATOM 963 C CA . SER A 1 123 ? -6.560 0.207 -8.878 1.00 62.59 123 SER A CA 1
ATOM 964 C C . SER A 1 123 ? -5.430 0.018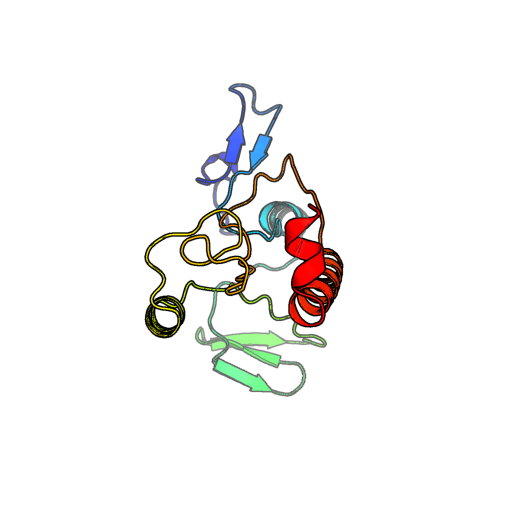 -9.879 1.00 62.59 123 SER A C 1
ATOM 966 O O . SER A 1 123 ? -5.461 0.566 -10.982 1.00 62.59 123 SER A O 1
ATOM 968 N N . THR A 1 124 ? -4.444 -0.800 -9.525 1.00 67.69 124 THR A N 1
ATOM 969 C CA . THR A 1 124 ? -3.406 -1.229 -10.467 1.00 67.69 124 THR A CA 1
ATOM 970 C C . THR A 1 124 ? -3.857 -2.366 -11.369 1.00 67.69 124 THR A C 1
ATOM 972 O O . THR A 1 124 ? -3.279 -2.546 -12.432 1.00 67.69 124 THR A O 1
ATOM 975 N N . GLY A 1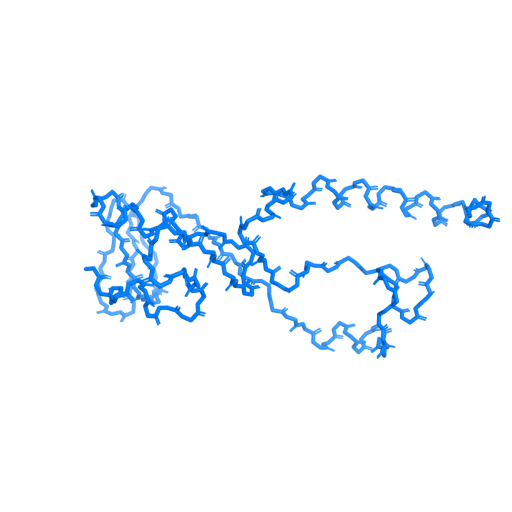 125 ? -4.915 -3.097 -11.000 1.00 69.50 125 GLY A N 1
ATOM 976 C CA . GLY A 1 125 ? -5.283 -4.353 -11.655 1.00 69.50 125 GLY A CA 1
ATOM 977 C C . GLY A 1 125 ? -5.556 -4.228 -13.154 1.00 69.50 125 GLY A C 1
ATOM 978 O O . GLY A 1 125 ? -5.144 -5.101 -13.913 1.00 69.50 125 GLY A O 1
ATOM 979 N N . ILE A 1 126 ? -6.192 -3.137 -13.591 1.00 74.81 126 ILE A N 1
ATOM 980 C CA . ILE A 1 126 ? -6.498 -2.909 -15.014 1.00 74.81 126 ILE A CA 1
ATOM 981 C C . ILE A 1 126 ? -5.195 -2.714 -15.799 1.00 74.81 126 ILE A C 1
ATOM 983 O O . ILE A 1 126 ? -4.909 -3.484 -16.710 1.00 74.81 126 ILE A O 1
ATOM 987 N N . GLY A 1 127 ? -4.353 -1.768 -15.369 1.00 77.88 127 GLY A N 1
ATOM 988 C CA . GLY A 1 127 ? -3.063 -1.510 -16.014 1.00 77.88 127 GLY A CA 1
ATOM 989 C C . GLY A 1 127 ? -2.124 -2.719 -15.976 1.00 77.88 127 GLY A C 1
ATOM 990 O O . GLY A 1 127 ? -1.461 -3.012 -16.966 1.00 77.88 127 GLY A O 1
ATOM 991 N N . THR A 1 128 ? -2.109 -3.473 -14.872 1.00 78.50 128 THR A N 1
ATOM 992 C CA . THR A 1 128 ? -1.349 -4.727 -14.767 1.00 78.50 128 THR A CA 1
ATOM 993 C C . THR A 1 128 ? -1.842 -5.775 -15.761 1.00 78.50 128 THR A C 1
ATOM 995 O O . THR A 1 128 ? -1.031 -6.485 -16.348 1.00 78.50 128 THR A O 1
ATOM 998 N N . THR A 1 129 ? -3.155 -5.880 -15.973 1.00 81.69 129 THR A N 1
ATOM 999 C CA . THR A 1 129 ? -3.732 -6.856 -16.909 1.00 81.69 129 THR A CA 1
ATOM 1000 C C . THR A 1 129 ? -3.314 -6.547 -18.343 1.00 81.69 129 THR A C 1
ATOM 1002 O O . THR A 1 129 ? -2.791 -7.430 -19.023 1.00 81.69 129 THR A O 1
ATOM 1005 N N . ASP A 1 130 ? -3.457 -5.293 -18.776 1.00 83.69 130 ASP A N 1
ATOM 1006 C CA . ASP A 1 130 ? -3.051 -4.859 -20.119 1.00 83.69 130 ASP A CA 1
ATOM 1007 C C . ASP A 1 130 ? -1.549 -5.064 -20.347 1.00 83.69 130 ASP A C 1
ATOM 1009 O O . ASP A 1 130 ? -1.119 -5.555 -21.396 1.00 83.69 130 ASP A O 1
ATOM 1013 N N . PHE A 1 131 ? -0.745 -4.752 -19.328 1.00 84.75 131 PHE A N 1
ATOM 1014 C CA . PHE A 1 131 ? 0.694 -4.975 -19.331 1.00 84.75 131 PHE A CA 1
ATOM 1015 C C . PHE A 1 131 ? 1.033 -6.462 -19.508 1.00 84.75 131 PHE A C 1
ATOM 1017 O O . PHE A 1 131 ? 1.781 -6.820 -20.417 1.00 84.75 131 PHE A O 1
ATOM 1024 N N . VAL A 1 132 ? 0.434 -7.352 -18.711 1.00 85.38 132 VAL A N 1
ATOM 1025 C CA . VAL A 1 132 ? 0.670 -8.802 -18.805 1.00 85.38 132 VAL A CA 1
ATOM 1026 C C . VAL A 1 132 ? 0.249 -9.354 -20.167 1.00 85.38 132 VAL A C 1
ATOM 1028 O O . VAL A 1 132 ? 0.992 -10.143 -20.747 1.00 85.38 132 VAL A O 1
ATOM 1031 N N . ILE A 1 133 ? -0.900 -8.935 -20.706 1.00 89.62 133 ILE A N 1
ATOM 1032 C CA . ILE A 1 133 ? -1.369 -9.377 -22.029 1.00 89.62 133 ILE A CA 1
ATOM 1033 C C . ILE A 1 133 ? -0.379 -8.952 -23.117 1.00 89.62 133 ILE A C 1
ATOM 1035 O O . ILE A 1 133 ? 0.022 -9.774 -23.943 1.00 89.62 133 ILE A O 1
ATOM 1039 N N . THR A 1 134 ? 0.051 -7.690 -23.086 1.00 88.88 134 THR A N 1
ATOM 1040 C CA . THR A 1 134 ? 0.986 -7.129 -24.068 1.00 88.88 134 THR A CA 1
ATOM 1041 C C . THR A 1 134 ? 2.310 -7.884 -24.056 1.00 88.88 134 THR A C 1
ATOM 1043 O O . THR A 1 134 ? 2.768 -8.362 -25.092 1.00 88.88 134 THR A O 1
ATOM 1046 N N . TYR A 1 135 ? 2.913 -8.071 -22.882 1.00 87.12 135 TYR A N 1
ATOM 1047 C CA . TYR A 1 135 ? 4.194 -8.766 -22.798 1.00 87.12 135 TYR A CA 1
ATOM 1048 C C . TYR A 1 135 ? 4.078 -10.266 -23.032 1.00 87.12 135 TYR A C 1
ATOM 1050 O O . TYR A 1 135 ? 4.995 -10.853 -23.600 1.00 87.12 135 TYR A O 1
ATOM 1058 N N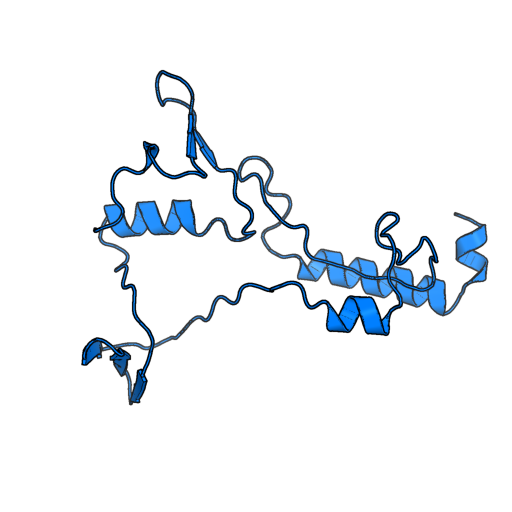 . LYS A 1 136 ? 2.950 -10.894 -22.686 1.00 89.06 136 LYS A N 1
ATOM 1059 C CA . LYS A 1 136 ? 2.687 -12.276 -23.089 1.00 89.06 136 LYS A CA 1
ATOM 1060 C C . LYS A 1 136 ? 2.712 -12.412 -24.611 1.00 89.06 136 LYS A C 1
ATOM 1062 O O . LYS A 1 136 ? 3.375 -13.312 -25.118 1.00 89.06 136 LYS A O 1
ATOM 1067 N N . PHE A 1 137 ? 2.032 -11.520 -25.331 1.00 90.88 137 PHE A N 1
ATOM 1068 C CA . PHE A 1 137 ? 2.068 -11.517 -26.792 1.00 90.88 137 PHE A CA 1
ATOM 1069 C C . PHE A 1 137 ? 3.505 -11.366 -27.309 1.00 90.88 137 PHE A C 1
ATOM 1071 O O . PHE A 1 137 ? 3.940 -12.138 -28.156 1.00 90.88 137 PHE A O 1
ATOM 1078 N N . LEU A 1 138 ? 4.277 -10.430 -26.757 1.00 88.88 138 LEU A N 1
ATOM 1079 C CA . LEU A 1 138 ? 5.665 -10.198 -27.169 1.00 88.88 138 LEU A CA 1
ATOM 1080 C C . LEU A 1 138 ? 6.595 -11.375 -26.827 1.00 88.88 138 LEU A C 1
ATOM 1082 O O . LEU A 1 138 ? 7.565 -11.620 -27.540 1.00 88.88 138 LEU A O 1
ATOM 1086 N N . HIS A 1 139 ? 6.284 -12.147 -25.786 1.00 86.50 139 HIS A N 1
ATOM 1087 C CA . HIS A 1 139 ? 6.963 -13.404 -25.478 1.00 86.50 139 HIS A CA 1
ATOM 1088 C C . HIS A 1 139 ? 6.621 -14.525 -26.464 1.00 86.50 139 HIS A C 1
ATOM 1090 O O . HIS A 1 139 ? 7.518 -15.267 -26.865 1.00 86.50 139 HIS A O 1
ATOM 1096 N N . ASP A 1 140 ? 5.351 -14.641 -26.856 1.00 91.19 140 ASP A N 1
ATOM 1097 C CA . ASP A 1 140 ? 4.893 -15.637 -27.830 1.00 91.19 140 ASP A CA 1
ATOM 1098 C C . ASP A 1 140 ? 5.399 -15.297 -29.251 1.00 91.19 140 ASP A C 1
ATOM 1100 O O . ASP A 1 140 ? 5.707 -16.191 -30.043 1.00 91.19 140 ASP A O 1
ATOM 1104 N N . TYR A 1 141 ? 5.548 -14.003 -29.559 1.00 92.19 141 TYR A N 1
ATOM 1105 C CA . TYR A 1 141 ? 5.970 -13.472 -30.859 1.00 92.19 141 TYR A CA 1
ATOM 1106 C C . TYR A 1 141 ? 7.177 -12.523 -30.729 1.00 92.19 141 TYR A C 1
ATOM 1108 O O . TYR A 1 141 ? 7.086 -11.334 -31.045 1.00 92.19 141 TYR A O 1
ATOM 1116 N N . PRO A 1 142 ? 8.364 -13.031 -30.347 1.00 88.25 142 PRO A N 1
ATOM 1117 C CA . PRO A 1 142 ? 9.529 -12.204 -30.010 1.00 88.25 142 PRO A CA 1
ATOM 1118 C C . PRO A 1 142 ? 10.067 -11.366 -31.175 1.00 88.25 142 PRO A C 1
ATOM 1120 O O . PRO A 1 142 ? 10.798 -10.405 -30.963 1.00 88.25 142 PRO A O 1
ATOM 1123 N N . ARG A 1 143 ? 9.702 -11.694 -32.421 1.00 90.19 143 ARG A N 1
ATOM 1124 C CA . ARG A 1 143 ? 10.071 -10.896 -33.599 1.00 90.19 143 ARG A CA 1
ATOM 1125 C C . ARG A 1 143 ? 9.415 -9.517 -33.612 1.00 90.19 143 ARG A C 1
ATOM 1127 O O . ARG A 1 143 ? 9.987 -8.599 -34.188 1.00 90.19 143 ARG A O 1
ATOM 1134 N N . GLU A 1 144 ? 8.251 -9.374 -32.984 1.00 89.62 144 GLU A N 1
ATOM 1135 C CA . GLU A 1 144 ? 7.536 -8.099 -32.921 1.00 89.62 144 GLU A CA 1
ATOM 1136 C C . GLU A 1 144 ? 8.269 -7.079 -32.038 1.00 89.62 144 GLU A C 1
ATOM 1138 O O . GLU A 1 144 ? 8.216 -5.889 -32.327 1.00 89.62 144 GLU A O 1
ATOM 1143 N N . MET A 1 145 ? 9.054 -7.529 -31.048 1.00 81.88 145 MET A N 1
ATOM 1144 C CA . MET A 1 145 ? 9.890 -6.642 -30.224 1.00 81.88 145 MET A CA 1
ATOM 1145 C C . MET A 1 145 ? 10.939 -5.875 -31.029 1.00 81.88 145 MET A C 1
ATOM 1147 O O . MET A 1 145 ? 11.291 -4.766 -30.658 1.00 81.88 145 MET A O 1
ATOM 1151 N N . TYR A 1 146 ? 11.435 -6.443 -32.131 1.00 81.31 146 TYR A N 1
ATOM 1152 C CA . TYR A 1 146 ? 12.439 -5.793 -32.982 1.00 81.31 146 TYR A CA 1
ATOM 1153 C C . TYR A 1 146 ? 11.841 -4.791 -33.977 1.00 81.31 146 TYR A C 1
ATOM 1155 O O . TYR A 1 146 ? 12.578 -4.209 -34.771 1.00 81.31 146 TYR A O 1
ATOM 1163 N N . LYS A 1 147 ? 10.512 -4.640 -33.991 1.00 83.06 147 LYS A N 1
ATOM 1164 C CA . LYS A 1 147 ? 9.802 -3.665 -34.829 1.00 83.06 147 LYS A CA 1
ATOM 1165 C C . LYS A 1 147 ? 9.373 -2.416 -34.052 1.00 83.06 147 LYS A C 1
ATOM 1167 O O . LYS A 1 147 ? 8.920 -1.465 -34.686 1.00 83.06 147 LYS A O 1
ATOM 1172 N N . LEU A 1 148 ? 9.457 -2.466 -32.721 1.00 69.81 148 LEU A N 1
ATOM 1173 C CA . LEU A 1 148 ? 9.221 -1.356 -31.795 1.00 69.81 148 LEU A CA 1
ATOM 1174 C C . LEU A 1 148 ? 10.493 -0.515 -31.652 1.00 69.81 148 LEU A C 1
ATOM 1176 O O . LEU A 1 148 ? 10.345 0.721 -31.552 1.00 69.81 148 LEU A O 1
#

pLDDT: mean 79.53, std 12.0, range [53.38, 97.56]

Foldseek 3Di:
DPPPDPCPDPQWDADPVRPDIKGKAQDPDPCVPVVVVCVVVVNDDDDDFDFPDDDVQWTQTPVRDIDGNHPDDDDDDDDDDDCVVCVVLVQPDDDDQARVPPLLRGHDDDHGIDTPVDPPDPDCVVVVVVVCVVSVVCVVVVVVVVVD

Nearest PDB structures (foldseek):
  4eqw-assembly1_B  TM=6.229E-01  e=9.983E+00  Staphylococcus aureus subsp. aureus USA300

Mean predicted aligned error: 11.35 Å